Protein AF-A0A530AM86-F1 (afdb_monomer_lite)

Secondary structure (DSSP, 8-state):
-EEEESSSSTTPPEEEEEPTT---EEEEESSEEEEEETTEEEEEEGGG-----

Foldseek 3Di:
DWFFFADDDDPGHTDDDDDQPDDWAFDDADQWTWTADPNDTTIDGPVRDDDDD

pLDDT: mean 92.25, std 7.92, range [48.66, 97.19]

Radius of gyration: 9.84 Å; chains: 1; bounding box: 20×17×30 Å

Sequence (53 aa):
SVTMRSGPKKGAAAIATVPAKASVQVMSCKQWCEIVYNGKHGWVYKSYVKTGA

Structure (mmCIF, N/CA/C/O backbone):
data_AF-A0A530AM86-F1
#
_entry.id   AF-A0A530AM86-F1
#
loop_
_atom_site.group_PDB
_atom_site.id
_atom_site.type_symbol
_atom_site.label_atom_id
_atom_site.label_alt_id
_atom_site.label_comp_id
_atom_site.label_asym_id
_atom_site.label_entity_id
_atom_site.label_seq_id
_atom_site.pdbx_PDB_ins_code
_atom_site.Cartn_x
_atom_site.Cartn_y
_atom_site.Cartn_z
_atom_site.occupancy
_atom_site.B_iso_or_equiv
_atom_site.auth_seq_id
_atom_site.auth_comp_id
_atom_site.auth_asym_id
_atom_site.auth_atom_id
_atom_site.pdbx_PDB_model_num
ATOM 1 N N . SER A 1 1 ? -8.962 8.069 1.311 1.00 90.25 1 SER A N 1
ATOM 2 C CA . SER A 1 1 ? -8.833 6.916 0.399 1.00 90.25 1 SER A CA 1
ATOM 3 C C . SER A 1 1 ? -7.380 6.795 -0.033 1.00 90.25 1 SER A C 1
ATOM 5 O O . SER A 1 1 ? -6.612 7.724 0.201 1.00 90.25 1 SER A O 1
ATOM 7 N N . VAL A 1 2 ? -6.984 5.666 -0.616 1.00 94.31 2 VAL A N 1
ATOM 8 C CA . VAL A 1 2 ? -5.640 5.442 -1.172 1.00 94.31 2 VAL A CA 1
ATOM 9 C C . VAL A 1 2 ? -5.754 4.697 -2.499 1.00 94.31 2 VAL A C 1
ATOM 11 O O . VAL A 1 2 ? -6.633 3.856 -2.667 1.00 94.31 2 VAL A O 1
ATOM 14 N N . THR A 1 3 ? -4.878 4.993 -3.455 1.00 95.81 3 THR A N 1
ATOM 15 C CA . THR A 1 3 ? -4.794 4.225 -4.702 1.00 95.81 3 THR A CA 1
ATOM 16 C C . THR A 1 3 ? -3.983 2.956 -4.467 1.00 95.81 3 THR A C 1
ATOM 18 O O . THR A 1 3 ? -2.789 3.028 -4.170 1.00 95.81 3 THR A O 1
ATOM 21 N N . MET A 1 4 ? -4.623 1.803 -4.640 1.00 96.19 4 MET A N 1
ATOM 22 C CA . MET A 1 4 ? -3.967 0.504 -4.694 1.00 96.19 4 MET A CA 1
ATOM 23 C C . MET A 1 4 ? -3.290 0.341 -6.052 1.00 96.19 4 MET A C 1
ATOM 25 O O . MET A 1 4 ? -3.925 0.507 -7.098 1.00 96.19 4 MET A O 1
ATOM 29 N N . ARG A 1 5 ? -1.993 0.040 -6.040 1.00 97.12 5 ARG A N 1
ATOM 30 C CA . ARG A 1 5 ? -1.163 -0.041 -7.247 1.00 97.12 5 ARG A CA 1
ATOM 31 C C . ARG A 1 5 ? -0.723 -1.466 -7.544 1.00 97.12 5 ARG A C 1
ATOM 33 O O . ARG A 1 5 ? -0.689 -2.305 -6.651 1.00 97.12 5 ARG A O 1
ATOM 40 N N . SER A 1 6 ? -0.331 -1.724 -8.787 1.00 96.56 6 SER A N 1
ATOM 41 C CA . SER A 1 6 ? 0.145 -3.039 -9.234 1.00 96.56 6 SER A CA 1
ATOM 42 C C . SER A 1 6 ? 1.521 -3.445 -8.714 1.00 96.56 6 SER A C 1
ATOM 44 O O . SER A 1 6 ? 1.920 -4.588 -8.895 1.00 96.56 6 SER A O 1
ATOM 46 N N . GLY A 1 7 ? 2.245 -2.547 -8.043 1.00 95.81 7 GLY A N 1
ATOM 47 C CA . GLY A 1 7 ? 3.514 -2.888 -7.413 1.00 95.81 7 GLY A CA 1
ATOM 48 C C . GLY A 1 7 ? 4.011 -1.837 -6.417 1.00 95.81 7 GLY A C 1
ATOM 49 O O . GLY A 1 7 ? 3.499 -0.712 -6.400 1.00 95.81 7 GLY A O 1
ATOM 50 N N . PRO A 1 8 ? 5.039 -2.177 -5.618 1.00 94.06 8 PRO A N 1
ATOM 51 C CA . PRO A 1 8 ? 5.585 -1.353 -4.535 1.00 94.06 8 PRO A CA 1
ATOM 52 C C . PRO A 1 8 ? 6.496 -0.219 -5.018 1.00 94.06 8 PRO A C 1
ATOM 54 O O . PRO A 1 8 ? 7.616 -0.039 -4.534 1.00 94.06 8 PRO A O 1
ATOM 57 N N . LYS A 1 9 ? 6.054 0.560 -6.003 1.00 92.31 9 LYS A N 1
ATOM 58 C CA . LYS A 1 9 ? 6.844 1.670 -6.543 1.00 92.31 9 LYS A CA 1
ATOM 59 C C . LYS A 1 9 ? 5.985 2.877 -6.869 1.00 92.31 9 LYS A C 1
ATOM 61 O O . LYS A 1 9 ? 4.814 2.766 -7.244 1.00 92.31 9 LYS A O 1
ATOM 66 N N . LYS A 1 10 ? 6.603 4.055 -6.773 1.00 82.12 10 LYS A N 1
ATOM 67 C CA . LYS A 1 10 ? 6.004 5.286 -7.293 1.00 82.12 10 LYS A CA 1
ATOM 68 C C . LYS A 1 10 ? 5.791 5.114 -8.802 1.00 82.12 10 LYS A C 1
ATOM 70 O O . LYS A 1 10 ? 6.666 4.609 -9.495 1.00 82.12 10 LYS A O 1
ATOM 75 N N . GLY A 1 11 ? 4.604 5.473 -9.283 1.00 87.38 11 GLY A N 1
ATOM 76 C CA . GLY A 1 11 ? 4.242 5.355 -10.700 1.00 87.38 11 GLY A CA 1
ATOM 77 C C . GLY A 1 11 ? 3.790 3.966 -11.169 1.00 87.38 11 GLY A C 1
ATOM 78 O O . GLY A 1 11 ? 3.461 3.826 -12.340 1.00 87.38 11 GLY A O 1
ATOM 79 N N . ALA A 1 12 ? 3.711 2.946 -10.302 1.00 94.19 12 ALA A N 1
ATOM 80 C CA . ALA A 1 12 ? 3.044 1.692 -10.676 1.00 94.19 12 ALA A CA 1
ATOM 81 C C . ALA A 1 12 ? 1.577 1.943 -11.067 1.00 94.19 12 ALA A C 1
ATOM 83 O O . ALA A 1 12 ? 0.930 2.828 -10.498 1.00 94.19 12 ALA A O 1
ATOM 84 N N . ALA A 1 13 ? 1.055 1.160 -12.015 1.00 96.19 13 ALA A N 1
ATOM 85 C CA . ALA A 1 13 ? -0.303 1.326 -12.527 1.00 96.19 13 ALA A CA 1
ATOM 86 C C . ALA A 1 13 ? -1.338 1.255 -11.393 1.00 96.19 13 ALA A C 1
ATOM 88 O O . ALA A 1 13 ? -1.205 0.459 -10.459 1.00 96.19 13 ALA A O 1
ATOM 89 N N . ALA A 1 14 ? -2.354 2.113 -11.457 1.00 96.06 14 ALA A N 1
ATOM 90 C CA . ALA A 1 14 ? -3.463 2.083 -10.513 1.00 96.06 14 ALA A CA 1
ATOM 91 C C . ALA A 1 14 ? -4.364 0.877 -10.817 1.00 96.06 14 ALA A C 1
ATOM 93 O O . ALA A 1 14 ? -4.767 0.687 -11.960 1.00 96.06 14 ALA A O 1
ATOM 94 N N . ILE A 1 15 ? -4.678 0.076 -9.798 1.00 95.88 15 ILE A N 1
ATOM 95 C CA . ILE A 1 15 ? -5.620 -1.050 -9.903 1.00 95.88 15 ILE A CA 1
ATOM 96 C C . ILE A 1 15 ? -7.008 -0.618 -9.436 1.00 95.88 15 ILE A C 1
ATOM 98 O O . ILE A 1 15 ? -8.009 -0.917 -10.083 1.00 95.88 15 ILE A O 1
ATOM 102 N N . ALA A 1 16 ? -7.065 0.035 -8.276 1.00 95.00 16 ALA A N 1
ATOM 103 C CA . ALA A 1 16 ? -8.304 0.449 -7.635 1.00 95.00 16 ALA A CA 1
ATOM 104 C C . ALA A 1 16 ? -8.049 1.587 -6.641 1.00 95.00 16 ALA A C 1
ATOM 106 O O . ALA A 1 16 ? -6.916 1.828 -6.219 1.00 95.00 16 ALA A O 1
ATOM 107 N N . THR A 1 17 ? -9.121 2.246 -6.215 1.00 96.19 17 THR A N 1
ATOM 108 C CA . THR A 1 17 ? -9.094 3.194 -5.100 1.00 96.19 17 THR A CA 1
ATOM 109 C C . THR A 1 17 ? -9.763 2.548 -3.898 1.00 96.19 17 THR A C 1
ATOM 111 O O . THR A 1 17 ? -10.930 2.176 -3.963 1.00 96.19 17 THR A O 1
ATOM 114 N N . VAL A 1 18 ? -9.024 2.429 -2.800 1.00 95.19 18 VAL A N 1
ATOM 115 C CA . VAL A 1 18 ? -9.512 1.890 -1.530 1.00 95.19 18 VAL A CA 1
ATOM 116 C C . VAL A 1 18 ? -10.059 3.055 -0.692 1.00 95.19 18 VAL A C 1
ATOM 118 O O . VAL A 1 18 ? -9.315 4.007 -0.408 1.00 95.19 18 VAL A O 1
ATOM 121 N N . PRO A 1 19 ? -11.349 3.049 -0.310 1.00 95.75 19 PRO A N 1
ATOM 122 C CA . PRO A 1 19 ? -11.925 4.066 0.566 1.00 95.75 19 PRO A CA 1
ATOM 123 C C . PRO A 1 19 ? -11.224 4.123 1.930 1.00 95.75 19 PRO A C 1
ATOM 125 O O . PRO A 1 19 ? -10.605 3.161 2.378 1.00 95.75 19 PRO A O 1
ATOM 128 N N . ALA A 1 20 ? -11.308 5.268 2.613 1.00 92.25 20 ALA A N 1
ATOM 129 C CA . ALA A 1 20 ? -10.815 5.340 3.989 1.00 92.25 20 ALA A CA 1
ATOM 130 C C . ALA A 1 20 ? -11.632 4.396 4.887 1.00 92.25 20 ALA A C 1
ATOM 132 O O . ALA A 1 20 ? -12.837 4.270 4.689 1.00 92.25 20 ALA A O 1
ATOM 133 N N . LYS A 1 21 ? -10.979 3.771 5.876 1.00 90.44 21 LYS A N 1
ATOM 134 C CA . LYS A 1 21 ? -11.588 2.802 6.810 1.00 90.44 21 LYS A CA 1
ATOM 135 C C . LYS A 1 21 ? -12.143 1.524 6.156 1.00 90.44 21 LYS A C 1
ATOM 137 O O . LYS A 1 21 ? -12.812 0.756 6.834 1.00 90.44 21 LYS A O 1
ATOM 142 N N . ALA A 1 22 ? -11.873 1.280 4.872 1.00 93.31 22 ALA A N 1
ATOM 143 C CA . ALA A 1 22 ? -12.212 0.006 4.251 1.00 93.31 22 ALA A CA 1
ATOM 144 C C . ALA A 1 22 ? -11.380 -1.125 4.874 1.00 93.31 22 ALA A C 1
ATOM 146 O O . ALA A 1 22 ? -10.176 -0.963 5.089 1.00 93.31 22 ALA A O 1
ATOM 147 N N . SER A 1 23 ? -12.015 -2.267 5.129 1.00 91.88 23 SER A N 1
ATOM 148 C CA . SER A 1 23 ? -11.315 -3.473 5.569 1.00 91.88 23 SER A CA 1
ATOM 149 C 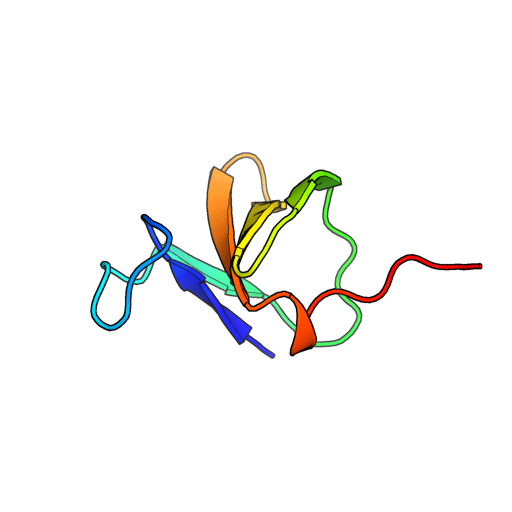C . SER A 1 23 ? -10.581 -4.111 4.393 1.00 91.88 23 SER A C 1
ATOM 151 O O . SER A 1 23 ? -11.140 -4.277 3.308 1.00 91.88 23 SER A O 1
ATOM 153 N N . VAL A 1 24 ? -9.319 -4.464 4.617 1.00 93.75 24 VAL A N 1
ATOM 154 C CA . VAL A 1 24 ? -8.442 -5.118 3.641 1.00 93.75 24 VAL A CA 1
ATOM 155 C C . VAL A 1 24 ? -7.687 -6.241 4.334 1.00 93.75 24 VAL A C 1
ATOM 157 O O . VAL A 1 24 ? -7.394 -6.147 5.527 1.00 93.75 24 VAL A O 1
ATOM 160 N N . GLN A 1 25 ? -7.338 -7.287 3.593 1.00 95.00 25 GLN A N 1
ATOM 161 C CA . GLN A 1 25 ? -6.431 -8.310 4.101 1.00 95.00 25 GLN A CA 1
ATOM 162 C C . GLN A 1 25 ? -4.997 -7.895 3.782 1.00 95.00 25 GLN A C 1
ATOM 164 O O . GLN A 1 25 ? -4.695 -7.596 2.630 1.00 95.00 25 GLN A O 1
ATOM 169 N N . VAL A 1 26 ? -4.118 -7.865 4.781 1.00 94.06 26 VAL A N 1
ATOM 170 C CA . VAL A 1 26 ? -2.697 -7.539 4.596 1.00 94.06 26 VAL A CA 1
ATOM 171 C C . VAL A 1 26 ? -1.914 -8.843 4.479 1.00 94.06 26 VAL A C 1
ATOM 173 O O . VAL A 1 26 ? -1.947 -9.653 5.400 1.00 94.06 26 VAL A O 1
ATOM 176 N N . MET A 1 27 ? -1.217 -9.040 3.360 1.00 93.62 27 MET A N 1
ATOM 177 C CA . MET A 1 27 ? -0.418 -10.247 3.100 1.00 93.62 27 MET A CA 1
ATOM 178 C C . MET A 1 27 ? 1.036 -10.054 3.527 1.00 93.62 27 MET A C 1
ATOM 180 O O . MET A 1 27 ? 1.614 -10.879 4.227 1.00 93.62 27 MET A O 1
ATOM 184 N N . SER A 1 28 ? 1.632 -8.930 3.133 1.00 92.94 28 SER A N 1
ATOM 185 C CA . SER A 1 28 ? 3.002 -8.566 3.488 1.00 92.94 28 SER A CA 1
ATOM 186 C C . SER A 1 28 ? 3.087 -7.060 3.706 1.00 92.94 28 SER A C 1
ATOM 188 O O . SER A 1 28 ? 2.357 -6.298 3.078 1.00 92.94 28 SER A O 1
ATOM 190 N N . CYS A 1 29 ? 3.929 -6.592 4.630 1.00 93.00 29 CYS A N 1
ATOM 191 C CA . CYS A 1 29 ? 3.985 -5.167 4.962 1.00 93.00 29 CYS A CA 1
ATOM 192 C C . CYS A 1 29 ? 5.392 -4.748 5.390 1.00 93.00 29 CYS A C 1
ATOM 194 O O . CYS A 1 29 ? 5.861 -5.088 6.475 1.00 93.00 29 CYS A O 1
ATOM 196 N N . LYS A 1 30 ? 6.072 -3.998 4.514 1.00 90.00 30 LYS A N 1
ATOM 197 C CA . LYS A 1 30 ? 7.364 -3.348 4.791 1.00 90.00 30 LYS A CA 1
ATOM 198 C C . LYS A 1 30 ? 7.198 -1.835 4.646 1.00 90.00 30 LYS A C 1
ATOM 200 O O . LYS A 1 30 ? 6.536 -1.213 5.464 1.00 90.00 30 LYS A O 1
ATOM 205 N N . GLN A 1 31 ? 7.752 -1.229 3.599 1.00 93.12 31 GLN A N 1
ATOM 206 C CA . GLN A 1 31 ? 7.486 0.173 3.252 1.00 93.12 31 GLN A CA 1
ATOM 207 C C . GLN A 1 31 ? 6.181 0.318 2.455 1.00 93.12 31 GLN A C 1
ATOM 209 O O . GLN A 1 31 ? 5.410 1.263 2.634 1.00 93.12 31 GLN A O 1
ATOM 214 N N . TRP A 1 32 ? 5.934 -0.672 1.604 1.00 95.19 32 TRP A N 1
ATOM 215 C CA . TRP A 1 32 ? 4.655 -0.924 0.974 1.00 95.19 32 TRP A CA 1
ATOM 216 C C . TRP A 1 32 ? 4.057 -2.180 1.581 1.00 95.19 32 TRP A C 1
ATOM 218 O O . TRP A 1 32 ? 4.789 -3.089 1.988 1.00 95.19 32 TRP A O 1
A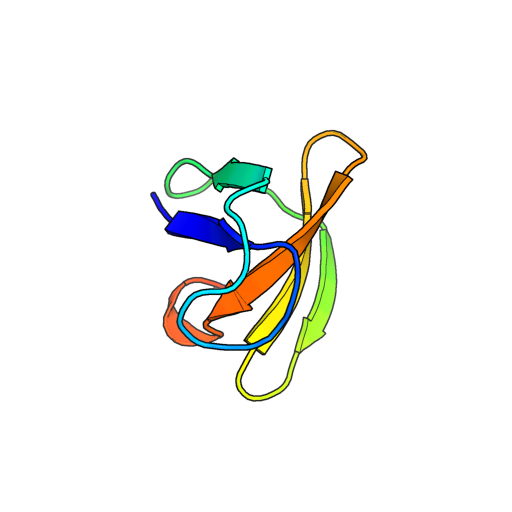TOM 228 N N . CYS A 1 33 ? 2.738 -2.202 1.643 1.00 95.50 33 CYS A N 1
ATOM 229 C CA . CYS A 1 33 ? 1.984 -3.329 2.132 1.00 95.50 33 CYS A CA 1
ATOM 230 C C . CYS A 1 33 ? 1.166 -3.884 0.980 1.00 95.50 33 CYS A C 1
ATOM 232 O O . CYS A 1 33 ? 0.419 -3.154 0.320 1.00 95.50 33 CYS A O 1
ATOM 234 N N . GLU A 1 34 ? 1.388 -5.162 0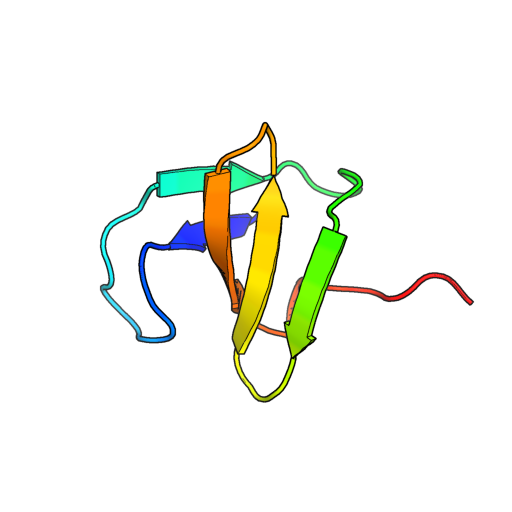.717 1.00 96.25 34 GLU A N 1
ATOM 235 C CA . GLU A 1 34 ? 0.569 -5.943 -0.179 1.00 96.25 34 GLU A CA 1
ATOM 236 C C . GLU A 1 34 ? -0.749 -6.233 0.527 1.00 96.25 34 GLU A C 1
ATOM 238 O O . GLU A 1 34 ? -0.782 -6.775 1.638 1.00 96.25 34 GLU A O 1
ATOM 243 N N . ILE A 1 35 ? -1.830 -5.829 -0.122 1.00 96.00 35 ILE A N 1
ATOM 244 C CA . ILE A 1 35 ? -3.186 -5.981 0.365 1.00 96.00 35 ILE A CA 1
ATOM 245 C C . ILE A 1 35 ? -4.037 -6.710 -0.667 1.00 96.00 35 ILE A C 1
ATOM 247 O O . ILE A 1 35 ? -3.810 -6.603 -1.875 1.00 96.00 35 ILE A O 1
ATOM 251 N N . VAL A 1 36 ? -5.059 -7.399 -0.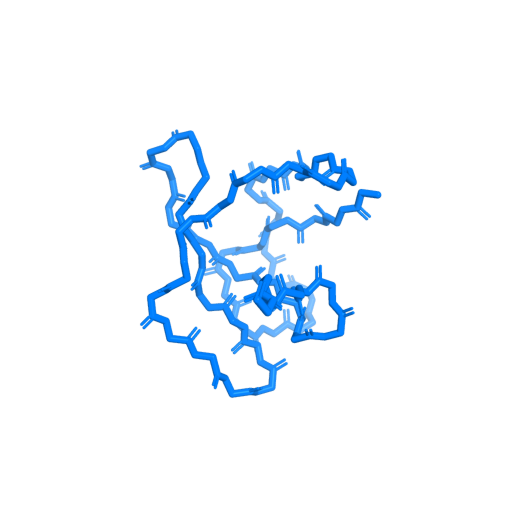175 1.00 96.00 36 VAL A N 1
ATOM 252 C CA . VAL A 1 36 ? -6.156 -7.907 -0.991 1.00 96.00 36 VAL A CA 1
ATOM 253 C C . VAL A 1 36 ? -7.401 -7.084 -0.701 1.00 96.00 36 VAL A C 1
ATOM 255 O O . VAL A 1 36 ? -7.835 -6.960 0.448 1.00 96.00 36 VAL A O 1
ATOM 258 N N . TYR A 1 37 ? -7.966 -6.513 -1.761 1.00 96.06 37 TYR A N 1
ATOM 259 C CA . TYR A 1 37 ? -9.196 -5.733 -1.718 1.00 96.06 37 TYR A CA 1
ATOM 260 C C . TYR A 1 37 ? -10.094 -6.128 -2.891 1.00 96.06 37 TYR A C 1
ATOM 262 O O . TYR A 1 37 ? -9.655 -6.120 -4.042 1.00 96.06 37 TYR A O 1
ATOM 270 N N . ASN A 1 38 ? -11.345 -6.501 -2.603 1.00 94.19 38 ASN A N 1
ATOM 271 C CA . ASN A 1 38 ? -12.309 -7.016 -3.587 1.00 94.19 38 ASN A CA 1
ATOM 272 C C . ASN A 1 38 ? -11.735 -8.150 -4.465 1.00 94.19 38 ASN A C 1
ATOM 274 O O . ASN A 1 38 ? -11.893 -8.143 -5.685 1.00 94.19 38 ASN A O 1
ATOM 278 N N . GLY A 1 39 ? -10.995 -9.084 -3.856 1.00 94.62 39 GLY A N 1
ATOM 279 C CA . GLY A 1 39 ? -10.361 -10.214 -4.550 1.00 94.62 39 GLY A CA 1
ATOM 280 C C . GLY A 1 39 ? -9.153 -9.852 -5.426 1.00 94.62 39 GLY A C 1
ATOM 281 O O . GLY A 1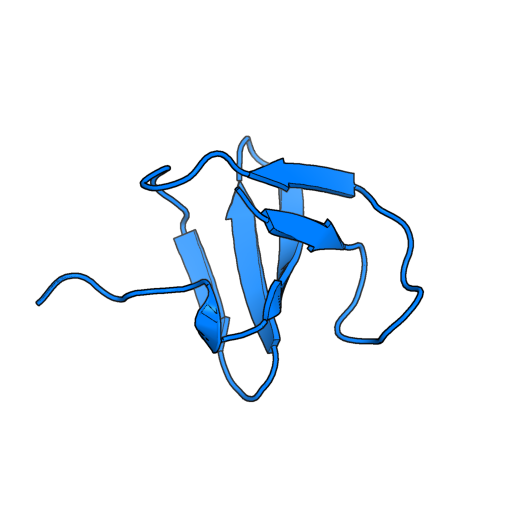 39 ? -8.590 -10.730 -6.072 1.00 94.62 39 GLY A O 1
ATOM 282 N N . LYS A 1 40 ? -8.730 -8.581 -5.462 1.00 95.62 40 LYS A N 1
ATOM 283 C CA . LYS A 1 40 ? -7.556 -8.131 -6.220 1.00 95.62 40 LYS A CA 1
ATOM 284 C C . LYS A 1 40 ? -6.371 -7.896 -5.295 1.00 95.62 40 LYS A C 1
ATOM 286 O O . LYS A 1 40 ? -6.509 -7.231 -4.270 1.00 95.62 40 LYS A O 1
ATOM 291 N N . HIS A 1 41 ? -5.208 -8.381 -5.713 1.00 96.00 41 HIS A N 1
ATOM 292 C CA . HIS A 1 41 ? -3.934 -8.121 -5.052 1.00 96.00 41 HIS A CA 1
ATOM 293 C C . HIS A 1 41 ? -3.356 -6.792 -5.527 1.00 96.00 41 HIS A C 1
ATOM 295 O O . HIS A 1 41 ? -3.380 -6.475 -6.720 1.00 96.00 41 HIS A O 1
ATOM 301 N N . GLY A 1 42 ? -2.808 -6.018 -4.602 1.00 96.31 42 GLY A N 1
ATOM 302 C CA . GLY A 1 42 ? -2.117 -4.787 -4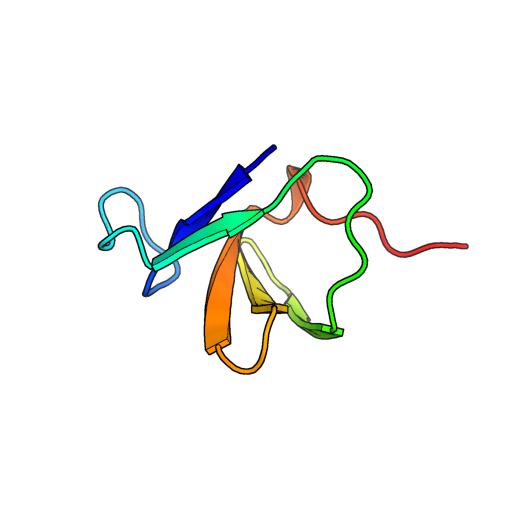.935 1.00 96.31 42 GLY A CA 1
ATOM 303 C C . GLY A 1 42 ? -1.376 -4.201 -3.749 1.00 96.31 42 GLY A C 1
ATOM 304 O O . GLY A 1 42 ? -1.327 -4.775 -2.669 1.00 96.31 42 GLY A O 1
ATOM 305 N N . TRP A 1 43 ? -0.767 -3.044 -3.966 1.00 97.19 43 TRP A N 1
ATOM 306 C CA . TRP A 1 43 ? 0.181 -2.455 -3.034 1.00 97.19 43 TRP A CA 1
ATOM 307 C C . TRP A 1 43 ? -0.234 -1.038 -2.660 1.00 97.19 43 TRP A C 1
ATOM 309 O O . TRP A 1 43 ? -0.588 -0.222 -3.517 1.00 97.19 43 TRP A O 1
ATOM 319 N N . VAL A 1 44 ? -0.148 -0.739 -1.368 1.00 96.12 44 VAL A N 1
ATOM 320 C CA . VAL A 1 44 ? -0.367 0.593 -0.789 1.00 96.12 44 VAL A CA 1
ATOM 321 C C . VAL A 1 44 ? 0.785 0.945 0.147 1.00 96.12 44 VAL A C 1
ATOM 323 O O . VAL A 1 44 ? 1.474 0.063 0.653 1.00 96.12 44 VAL A O 1
ATOM 326 N N . TYR A 1 45 ? 1.038 2.231 0.384 1.00 94.81 45 TYR A N 1
ATOM 327 C CA . TYR A 1 45 ? 2.051 2.627 1.365 1.00 94.81 45 TYR A CA 1
ATOM 328 C C . TYR A 1 45 ? 1.620 2.245 2.783 1.00 94.81 45 TYR A C 1
ATOM 330 O O . TYR A 1 45 ? 0.452 2.410 3.142 1.00 94.81 45 TYR A O 1
ATOM 338 N N . LYS A 1 46 ? 2.585 1.821 3.608 1.00 92.69 46 LYS A N 1
ATOM 339 C CA . LYS A 1 46 ? 2.345 1.440 5.009 1.00 92.69 46 LYS A CA 1
ATOM 340 C C . LYS A 1 46 ? 1.633 2.528 5.818 1.00 92.69 46 LYS A C 1
ATOM 342 O O . LYS A 1 46 ? 0.816 2.203 6.664 1.00 92.69 46 LYS A O 1
ATOM 347 N N . SER A 1 47 ? 1.870 3.807 5.523 1.00 93.25 47 SER A N 1
ATOM 348 C CA . SER A 1 47 ? 1.211 4.936 6.199 1.00 93.25 47 SER A CA 1
ATOM 349 C C . SER A 1 47 ? -0.316 4.972 6.038 1.00 93.25 47 SER A C 1
ATOM 351 O O . SER A 1 47 ? -0.991 5.600 6.851 1.00 93.25 47 SER A O 1
ATOM 353 N N . TYR A 1 48 ? -0.872 4.304 5.020 1.00 92.62 48 TYR A N 1
ATOM 354 C CA . TYR A 1 48 ? -2.322 4.199 4.809 1.00 92.62 48 TYR A CA 1
ATOM 355 C C . TYR A 1 48 ? -2.938 2.948 5.435 1.00 92.62 48 TYR A C 1
ATOM 357 O O . TYR A 1 48 ? -4.163 2.831 5.467 1.00 92.62 48 TYR A O 1
ATOM 365 N N . VAL A 1 49 ? -2.116 2.018 5.920 1.00 91.06 49 VAL A N 1
ATOM 366 C CA . VAL A 1 49 ? -2.569 0.781 6.551 1.00 91.06 49 VAL A CA 1
ATOM 367 C C . VAL A 1 49 ? -2.456 0.949 8.058 1.00 91.06 49 VAL A C 1
ATOM 369 O O . VAL A 1 49 ? -1.379 1.207 8.590 1.00 91.06 49 VAL A O 1
ATOM 372 N N . LYS A 1 50 ? -3.579 0.795 8.756 1.00 87.31 50 LYS A N 1
ATOM 373 C CA . LYS A 1 50 ? -3.611 0.700 10.215 1.00 87.31 50 LYS A CA 1
ATOM 374 C C . LYS A 1 50 ? -4.062 -0.705 10.574 1.00 87.31 50 LYS A C 1
ATOM 376 O O . LYS A 1 50 ? -5.147 -1.112 10.171 1.00 87.31 50 LYS A O 1
ATOM 381 N N . THR A 1 51 ? -3.233 -1.439 11.303 1.00 77.31 51 THR A N 1
ATOM 382 C CA . THR A 1 51 ? -3.663 -2.673 11.959 1.00 77.31 51 THR A CA 1
ATOM 383 C C . THR A 1 51 ? -4.523 -2.271 13.152 1.00 77.31 51 THR A C 1
ATOM 385 O O . THR A 1 51 ? -4.083 -1.456 13.963 1.00 77.31 51 THR A O 1
ATOM 388 N N . GLY A 1 52 ? -5.762 -2.766 13.214 1.00 66.56 52 GLY A N 1
ATOM 389 C CA . GLY A 1 52 ? -6.581 -2.617 14.416 1.00 66.56 52 GLY A CA 1
ATOM 390 C C . GLY A 1 52 ? -5.848 -3.253 15.594 1.00 66.56 52 GLY A C 1
ATOM 391 O O . GLY A 1 52 ? -5.302 -4.345 15.434 1.00 66.56 52 GLY A O 1
ATOM 392 N N . ALA A 1 53 ? -5.759 -2.519 16.703 1.00 48.66 53 ALA A N 1
ATOM 393 C CA . ALA A 1 53 ? -5.383 -3.078 17.996 1.00 48.66 53 ALA A CA 1
ATOM 394 C C . ALA A 1 53 ? -6.525 -3.950 18.528 1.00 48.66 53 ALA A C 1
ATOM 396 O O . ALA A 1 53 ? -7.694 -3.604 18.225 1.00 48.66 53 ALA A O 1
#